Protein AF-A0A1Y6KIJ9-F1 (afdb_monomer)

Radius of gyration: 18.57 Å; Cα contacts (8 Å, |Δi|>4): 57; chains: 1; bounding box: 40×32×60 Å

Solvent-accessible surface area (backbone atoms only — not comparable to full-atom values): 4456 Å² total; per-residue (Å²): 138,85,89,84,79,90,74,90,73,80,78,75,62,90,71,50,64,62,57,50,50,52,50,53,49,38,58,48,21,56,57,48,31,54,56,22,60,76,71,66,37,62,70,55,32,53,34,25,51,49,35,44,50,22,53,76,72,74,42,83,51,56,67,69,41,52,50,54,58,67,54,68,86,106

Foldseek 3Di:
DDDDDDDPPPPPDPPVPQVVLLVVLLVLLVVQLVVCVVVVVVVLVVLSVQSNVCVVVVHHGDVVSSVCSVPVVD

pLDDT: mean 82.71, std 18.35, range [41.22, 97.81]

Nearest PDB structures (foldseek):
  7udj-assembly1_H  TM=6.046E-01  e=8.100E+00  synthetic construct

Sequence (74 aa):
MTAMGRHLHSAQRPGNRNAAADRAAVDAAWHVLEAANELGDETTVAACRRIIDASLNGVGADNADLQRVADYFR

Secondary structure (DSSP, 8-state):
-------------TTHHHHHHHHHHHHHHHHHHHHHHHHT-HHHHHHHHHHHHHHHTT-PPPHHHHHHHHHTT-

Structure (mmCIF, N/CA/C/O backbone):
data_AF-A0A1Y6KIJ9-F1
#
_entry.id   AF-A0A1Y6KIJ9-F1
#
loop_
_atom_site.group_PDB
_atom_site.id
_atom_site.type_symbol
_atom_site.label_atom_id
_atom_site.label_alt_id
_atom_site.label_comp_id
_atom_site.label_asym_id
_atom_site.label_entity_id
_atom_site.label_seq_id
_atom_site.pdbx_PDB_ins_code
_atom_site.Cartn_x
_atom_site.Cartn_y
_atom_site.Cartn_z
_atom_site.occupancy
_atom_site.B_iso_or_equiv
_atom_site.auth_seq_id
_atom_site.auth_comp_id
_atom_site.auth_asym_id
_atom_site.auth_atom_id
_atom_site.pdbx_PDB_model_num
ATOM 1 N N . MET A 1 1 ? 31.308 21.458 -46.872 1.00 48.03 1 MET A N 1
ATOM 2 C CA . MET A 1 1 ? 31.333 20.143 -46.197 1.00 48.03 1 MET A CA 1
ATOM 3 C C . MET 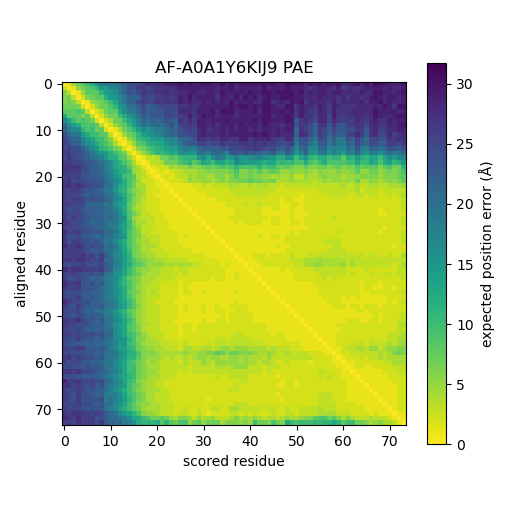A 1 1 ? 30.274 20.169 -45.114 1.00 48.03 1 MET A C 1
ATOM 5 O O . MET A 1 1 ? 30.322 21.025 -44.243 1.00 48.03 1 MET A O 1
ATOM 9 N N . THR A 1 2 ? 29.251 19.344 -45.303 1.00 41.22 2 THR A N 1
ATOM 10 C CA . THR A 1 2 ? 27.948 19.355 -44.629 1.00 41.22 2 THR A CA 1
ATOM 11 C C . THR A 1 2 ? 28.033 18.932 -43.159 1.00 41.22 2 THR A C 1
ATOM 13 O O . THR A 1 2 ? 28.816 18.056 -42.804 1.00 41.22 2 THR A O 1
ATOM 16 N N . ALA A 1 3 ? 27.209 19.576 -42.332 1.00 47.62 3 ALA A N 1
ATOM 17 C CA . ALA A 1 3 ? 27.022 19.366 -40.899 1.00 47.62 3 ALA A CA 1
ATOM 18 C C . ALA A 1 3 ? 26.572 17.946 -40.525 1.00 47.62 3 ALA A C 1
ATOM 20 O O . ALA A 1 3 ? 25.739 17.395 -41.229 1.00 47.62 3 ALA A O 1
ATOM 21 N N . MET A 1 4 ? 27.011 17.437 -39.368 1.00 55.25 4 MET A N 1
ATOM 22 C CA . MET A 1 4 ? 26.321 16.414 -38.562 1.00 55.25 4 MET A CA 1
ATOM 23 C C . MET A 1 4 ? 26.639 16.754 -37.091 1.00 55.25 4 MET A C 1
ATOM 25 O O . MET A 1 4 ? 27.790 16.698 -36.683 1.00 55.25 4 MET A O 1
ATOM 29 N N . GLY A 1 5 ? 25.738 17.263 -36.253 1.00 49.84 5 GLY A N 1
ATOM 30 C CA . GLY A 1 5 ? 24.334 16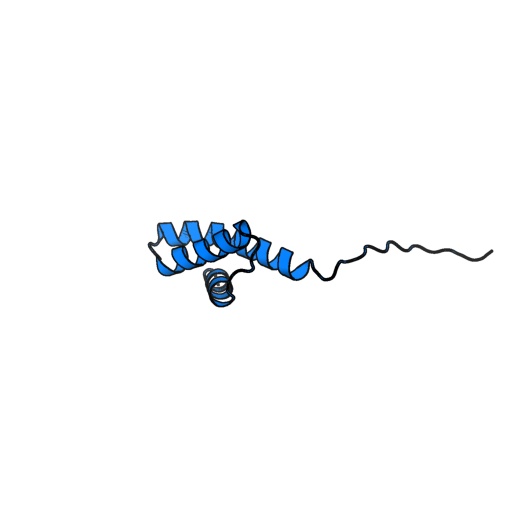.894 -36.128 1.00 49.84 5 GLY A CA 1
ATOM 31 C C . GLY A 1 5 ? 24.195 15.976 -34.916 1.00 49.84 5 GLY A C 1
ATOM 32 O O . GLY A 1 5 ? 24.303 14.764 -35.039 1.00 49.84 5 GLY A O 1
ATOM 33 N N . ARG A 1 6 ? 24.014 16.587 -33.739 1.00 60.47 6 ARG A N 1
ATOM 34 C CA . ARG A 1 6 ? 23.577 15.967 -32.477 1.00 60.47 6 ARG A CA 1
ATOM 35 C C . ARG A 1 6 ? 22.502 14.913 -32.743 1.00 60.47 6 ARG A C 1
ATOM 37 O O . ARG A 1 6 ? 21.478 15.297 -33.278 1.00 60.47 6 ARG A O 1
ATOM 44 N N . HIS A 1 7 ? 22.654 13.683 -32.253 1.00 51.44 7 HIS A N 1
ATOM 45 C CA . HIS A 1 7 ? 21.507 12.868 -31.838 1.00 51.44 7 HIS A CA 1
ATOM 46 C C . HIS A 1 7 ? 21.912 11.905 -30.719 1.00 51.44 7 HIS A C 1
ATOM 48 O O . HIS A 1 7 ? 22.333 10.773 -30.935 1.00 51.44 7 HIS A O 1
ATOM 54 N N . LEU A 1 8 ? 21.741 12.394 -29.489 1.00 59.53 8 LEU A N 1
ATOM 55 C CA . LEU A 1 8 ? 21.376 11.560 -28.353 1.00 59.53 8 LEU A CA 1
ATOM 56 C C . LEU A 1 8 ? 20.086 10.832 -28.745 1.00 59.53 8 LEU A C 1
ATOM 58 O O . LEU A 1 8 ? 19.038 11.464 -28.871 1.00 59.53 8 LEU A O 1
ATOM 62 N N . HIS A 1 9 ? 20.163 9.527 -28.979 1.00 45.84 9 HIS A N 1
ATOM 63 C CA . HIS A 1 9 ? 18.979 8.684 -29.052 1.00 45.84 9 HIS A CA 1
ATOM 64 C C . HIS A 1 9 ? 18.968 7.805 -27.807 1.00 45.84 9 HIS A C 1
ATOM 66 O O . HIS A 1 9 ? 19.386 6.650 -27.810 1.00 45.84 9 HIS A O 1
ATOM 72 N N . SER A 1 10 ? 18.526 8.406 -26.702 1.00 53.00 10 SER A N 1
ATOM 73 C CA . SER A 1 10 ? 17.994 7.673 -25.564 1.00 53.00 10 SER A CA 1
ATOM 74 C C . SER A 1 10 ? 16.817 6.846 -26.071 1.00 53.00 10 SER A C 1
ATOM 76 O O . SER A 1 10 ? 15.721 7.367 -26.280 1.00 53.00 10 SER A O 1
ATOM 78 N N . ALA A 1 11 ? 17.064 5.560 -26.308 1.00 46.69 11 ALA A N 1
ATOM 79 C CA . ALA A 1 11 ? 16.028 4.577 -26.557 1.00 46.69 11 ALA A CA 1
ATOM 80 C C . ALA A 1 11 ? 15.163 4.465 -25.293 1.00 46.69 11 ALA A C 1
ATOM 82 O O . ALA A 1 11 ? 15.439 3.689 -24.377 1.00 46.69 11 ALA A O 1
ATOM 83 N N . GLN A 1 12 ? 14.124 5.294 -25.226 1.00 51.81 12 GLN A N 1
ATOM 84 C CA . GLN A 1 12 ? 13.058 5.194 -24.247 1.00 51.81 12 GLN A CA 1
ATOM 85 C C . GLN A 1 12 ? 12.344 3.858 -24.501 1.00 51.81 12 GLN A C 1
ATOM 87 O O . GLN A 1 12 ? 11.492 3.752 -25.381 1.00 51.81 12 GLN A O 1
ATOM 92 N N . ARG A 1 13 ? 12.732 2.799 -23.776 1.00 51.56 13 ARG A N 1
ATOM 93 C CA . ARG A 1 13 ? 12.025 1.509 -23.812 1.00 51.56 13 ARG A CA 1
ATOM 94 C C . ARG A 1 13 ? 10.564 1.762 -23.407 1.00 51.56 13 ARG A C 1
ATOM 96 O O . ARG A 1 13 ? 10.340 2.242 -22.293 1.00 51.56 13 ARG A O 1
ATOM 103 N N . PRO A 1 14 ? 9.560 1.404 -24.231 1.00 45.53 14 PRO A N 1
ATOM 104 C CA . PRO A 1 14 ? 8.155 1.641 -23.901 1.00 45.53 14 PRO A CA 1
ATOM 105 C C . PRO A 1 14 ? 7.611 0.770 -22.748 1.00 45.53 14 PRO A C 1
ATOM 107 O O . PRO A 1 14 ? 6.429 0.852 -22.442 1.00 45.53 14 PRO A O 1
ATOM 110 N N . GLY A 1 15 ? 8.459 -0.001 -22.054 1.00 51.12 15 GLY A N 1
ATOM 111 C CA . GLY A 1 15 ? 8.103 -0.788 -20.864 1.00 51.12 15 GLY A CA 1
ATOM 112 C C . GLY A 1 15 ? 8.311 -0.095 -19.506 1.00 51.12 15 GLY A C 1
ATOM 113 O O . GLY A 1 15 ? 8.072 -0.722 -18.484 1.00 51.12 15 GLY A O 1
ATOM 114 N N . ASN A 1 16 ? 8.769 1.166 -19.454 1.00 56.00 16 ASN A N 1
ATOM 115 C CA . ASN A 1 16 ? 9.194 1.796 -18.187 1.00 56.00 16 ASN A CA 1
ATOM 116 C C . ASN A 1 16 ? 8.094 2.572 -17.432 1.00 56.00 16 ASN A C 1
ATOM 118 O O . ASN A 1 16 ? 8.266 2.898 -16.264 1.00 56.00 16 ASN A O 1
ATOM 122 N N . ARG A 1 17 ? 6.968 2.911 -18.075 1.00 59.53 17 ARG A N 1
ATOM 123 C CA . ARG A 1 17 ? 5.913 3.700 -17.405 1.00 59.53 17 ARG A CA 1
ATOM 124 C C . ARG A 1 17 ? 5.166 2.889 -16.351 1.00 59.53 17 ARG A C 1
ATOM 126 O O . ARG A 1 17 ? 4.910 3.417 -15.279 1.00 59.53 17 ARG A O 1
ATOM 133 N N . ASN A 1 18 ? 4.895 1.617 -16.638 1.00 65.06 18 ASN A N 1
ATOM 134 C CA . ASN A 1 18 ? 4.233 0.728 -15.686 1.00 65.06 18 ASN A CA 1
ATOM 135 C C . ASN A 1 18 ? 5.171 0.394 -14.525 1.00 65.06 18 ASN A C 1
ATOM 137 O O . ASN A 1 18 ? 4.779 0.559 -13.386 1.00 65.06 18 ASN A O 1
ATOM 141 N N . ALA A 1 19 ? 6.445 0.094 -14.796 1.00 68.50 19 ALA A N 1
ATOM 142 C CA . ALA A 1 19 ? 7.429 -0.141 -13.738 1.00 68.50 19 ALA A CA 1
ATOM 143 C C . ALA A 1 19 ? 7.650 1.086 -12.829 1.00 68.50 19 ALA A C 1
ATOM 145 O O . ALA A 1 19 ? 7.822 0.942 -11.623 1.00 68.50 19 ALA A O 1
ATOM 146 N N . ALA A 1 20 ? 7.641 2.300 -13.392 1.00 73.69 20 ALA A N 1
ATOM 147 C CA . ALA A 1 20 ? 7.744 3.530 -12.607 1.00 73.69 20 ALA A CA 1
ATOM 148 C C . ALA A 1 20 ? 6.473 3.814 -11.788 1.00 73.69 20 ALA A C 1
ATOM 150 O O . ALA A 1 20 ? 6.578 4.258 -10.648 1.00 73.69 20 ALA A O 1
ATOM 151 N N . ALA A 1 21 ? 5.290 3.547 -12.351 1.00 74.62 21 ALA A N 1
ATOM 152 C CA . ALA A 1 21 ? 4.020 3.667 -11.639 1.00 74.62 21 ALA A CA 1
ATOM 153 C C . ALA A 1 21 ? 3.905 2.633 -10.508 1.00 74.62 21 ALA A C 1
ATOM 155 O O . ALA A 1 21 ? 3.539 3.000 -9.397 1.00 74.62 21 ALA A O 1
ATOM 156 N N . ASP A 1 22 ? 4.310 1.387 -10.760 1.00 80.31 22 ASP A N 1
ATOM 157 C CA . ASP A 1 22 ? 4.360 0.319 -9.759 1.00 80.31 22 ASP A CA 1
ATOM 158 C C . ASP A 1 22 ? 5.329 0.685 -8.631 1.00 80.31 22 ASP A C 1
ATOM 160 O O . ASP A 1 22 ? 4.994 0.555 -7.459 1.00 80.31 22 ASP A O 1
ATOM 164 N N . ARG A 1 23 ? 6.506 1.236 -8.962 1.00 86.06 23 ARG A N 1
ATOM 165 C CA . ARG A 1 23 ? 7.466 1.721 -7.961 1.00 86.06 23 ARG A CA 1
ATOM 166 C C . ARG A 1 23 ? 6.866 2.817 -7.080 1.00 86.06 23 ARG A C 1
ATOM 168 O O . ARG A 1 23 ? 6.953 2.724 -5.862 1.00 86.06 23 ARG A O 1
ATOM 175 N N . ALA A 1 24 ? 6.242 3.824 -7.690 1.00 89.50 24 ALA A N 1
ATOM 176 C CA . ALA A 1 24 ? 5.609 4.916 -6.957 1.00 89.50 24 ALA A CA 1
ATOM 177 C C . ALA A 1 24 ? 4.455 4.420 -6.073 1.00 89.50 24 ALA A C 1
ATOM 179 O O . ALA A 1 24 ? 4.292 4.891 -4.950 1.00 89.50 24 ALA A O 1
ATOM 180 N N . ALA A 1 25 ? 3.679 3.448 -6.555 1.00 89.44 25 ALA A N 1
ATOM 181 C CA . ALA A 1 25 ? 2.611 2.833 -5.783 1.00 89.44 25 ALA A CA 1
ATOM 182 C C . ALA A 1 25 ? 3.133 2.016 -4.596 1.00 89.44 25 ALA A C 1
ATOM 184 O O . ALA A 1 25 ? 2.533 2.055 -3.528 1.00 89.44 25 ALA A O 1
ATOM 185 N N . VAL A 1 26 ? 4.254 1.310 -4.756 1.00 94.50 26 VAL A N 1
ATOM 186 C CA . VAL A 1 26 ? 4.909 0.576 -3.664 1.00 94.50 26 VAL A CA 1
ATOM 187 C C . VAL A 1 26 ? 5.460 1.537 -2.617 1.00 94.50 26 VAL A C 1
ATOM 189 O O . VAL A 1 26 ? 5.238 1.323 -1.429 1.00 94.50 26 VAL A O 1
ATOM 192 N N . ASP A 1 27 ? 6.126 2.614 -3.039 1.00 95.06 27 ASP A N 1
ATOM 193 C CA . ASP A 1 27 ? 6.637 3.638 -2.122 1.00 95.06 27 ASP A CA 1
ATOM 194 C C . ASP A 1 27 ? 5.478 4.296 -1.343 1.00 95.06 27 ASP A C 1
ATOM 196 O O . ASP A 1 27 ? 5.543 4.434 -0.121 1.00 95.06 27 ASP A O 1
ATOM 200 N N . ALA A 1 28 ? 4.363 4.608 -2.017 1.00 95.31 28 ALA A N 1
ATOM 201 C CA . ALA A 1 28 ? 3.149 5.096 -1.362 1.00 95.31 28 ALA A CA 1
ATOM 202 C C . ALA A 1 28 ? 2.538 4.057 -0.406 1.00 95.31 28 ALA A C 1
ATOM 204 O O . ALA A 1 28 ? 2.136 4.409 0.700 1.00 95.31 28 ALA A O 1
ATOM 205 N N . ALA A 1 29 ? 2.500 2.780 -0.796 1.00 96.50 29 ALA A N 1
ATOM 206 C CA . ALA A 1 29 ? 1.957 1.702 0.026 1.00 96.50 29 ALA A CA 1
ATOM 207 C C . ALA A 1 29 ? 2.739 1.513 1.333 1.00 96.50 29 ALA A C 1
ATOM 209 O O . ALA A 1 29 ? 2.118 1.202 2.342 1.00 96.50 29 ALA A O 1
ATOM 210 N N . TRP A 1 30 ? 4.058 1.738 1.360 1.00 96.31 30 TRP A N 1
ATOM 211 C CA . TRP A 1 30 ? 4.831 1.719 2.609 1.00 96.31 30 TRP A CA 1
ATOM 212 C C . TRP A 1 30 ? 4.410 2.839 3.567 1.00 96.31 30 TRP A C 1
ATOM 214 O O . TRP A 1 30 ? 4.134 2.567 4.733 1.00 96.31 30 TRP A O 1
ATOM 224 N N . HIS A 1 31 ? 4.276 4.071 3.069 1.00 96.94 31 HIS A N 1
ATOM 225 C CA . HIS A 1 31 ? 3.826 5.206 3.882 1.00 96.94 31 HIS A CA 1
ATOM 226 C C . HIS A 1 31 ? 2.375 5.055 4.361 1.00 96.94 31 HIS A C 1
ATOM 228 O O . HIS A 1 31 ? 2.065 5.319 5.522 1.00 96.94 31 HIS A O 1
ATOM 234 N N . VAL A 1 32 ? 1.474 4.603 3.482 1.00 97.19 32 VAL A N 1
ATOM 235 C CA . VAL A 1 32 ? 0.070 4.348 3.834 1.00 97.19 32 VAL A CA 1
ATOM 236 C C . VAL A 1 32 ? -0.041 3.191 4.825 1.00 97.19 32 VAL A C 1
ATOM 238 O O . VAL A 1 32 ? -0.846 3.268 5.747 1.00 97.19 32 VAL A O 1
ATOM 241 N N . LEU A 1 33 ? 0.771 2.138 4.685 1.00 97.50 33 LEU A N 1
ATOM 242 C CA . LEU A 1 33 ? 0.784 1.010 5.615 1.00 97.50 33 LEU A CA 1
ATOM 243 C C . LEU A 1 33 ? 1.118 1.468 7.036 1.00 97.50 33 LEU A C 1
ATOM 245 O O . LEU A 1 33 ? 0.450 1.042 7.974 1.00 97.50 33 LEU A O 1
ATOM 249 N N . GLU A 1 34 ? 2.125 2.322 7.208 1.00 96.69 34 GLU A N 1
ATOM 250 C CA . GLU A 1 34 ? 2.480 2.890 8.513 1.00 96.69 34 GLU A CA 1
ATOM 251 C C . GLU A 1 34 ? 1.290 3.649 9.116 1.00 96.69 34 GLU A C 1
ATOM 253 O O . GLU A 1 34 ? 0.819 3.287 10.195 1.00 96.69 34 GLU A O 1
ATOM 258 N N . ALA A 1 35 ? 0.714 4.595 8.367 1.00 97.50 35 ALA A N 1
ATOM 259 C CA . ALA A 1 35 ? -0.434 5.380 8.819 1.00 97.50 35 ALA A CA 1
ATOM 260 C C . ALA A 1 35 ? -1.675 4.518 9.124 1.00 97.50 35 ALA A C 1
ATOM 262 O O . ALA A 1 35 ? -2.384 4.753 10.102 1.00 97.50 35 ALA A O 1
ATOM 263 N N . ALA A 1 36 ? -1.954 3.506 8.301 1.00 97.25 36 ALA A N 1
ATOM 264 C CA . ALA A 1 36 ? -3.094 2.615 8.486 1.00 97.25 36 ALA A CA 1
ATOM 265 C C . ALA A 1 36 ? -2.931 1.721 9.725 1.00 97.25 36 ALA A C 1
ATOM 267 O O . ALA A 1 36 ? -3.914 1.475 10.423 1.00 97.25 36 ALA A O 1
ATOM 268 N N . ASN A 1 37 ? -1.707 1.279 10.045 1.00 96.88 37 ASN A N 1
ATOM 269 C CA . ASN A 1 37 ? -1.434 0.549 11.288 1.00 96.88 37 ASN A CA 1
ATOM 270 C C . ASN A 1 37 ? -1.621 1.440 12.524 1.00 96.88 37 ASN A C 1
ATOM 272 O O . ASN A 1 37 ? -2.155 0.974 13.527 1.00 96.88 37 ASN A O 1
ATOM 276 N N . GLU A 1 38 ? -1.219 2.713 12.460 1.00 97.19 38 GLU A N 1
ATOM 277 C CA . GLU A 1 38 ? -1.427 3.660 13.565 1.00 97.19 38 GLU A CA 1
ATOM 278 C C . G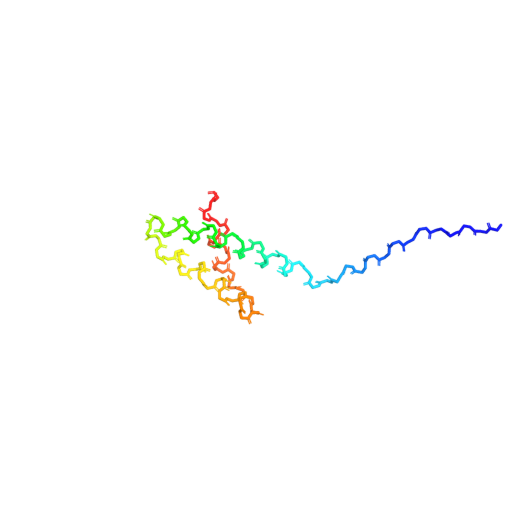LU A 1 38 ? -2.917 3.937 13.828 1.00 97.19 38 GLU A C 1
ATOM 280 O O . GLU A 1 38 ? -3.321 4.110 14.977 1.00 97.19 38 GLU A O 1
ATOM 285 N N . LEU A 1 39 ? -3.741 3.945 12.775 1.00 95.25 39 LEU A N 1
ATOM 286 C CA . LEU A 1 39 ? -5.185 4.197 12.855 1.00 95.25 39 LEU A CA 1
ATOM 287 C C . LEU A 1 39 ? -6.038 2.931 13.051 1.00 95.25 39 LEU A C 1
ATOM 289 O O . LEU A 1 39 ? -7.232 3.042 13.330 1.00 95.25 39 LEU A O 1
ATOM 293 N N . GLY A 1 40 ? -5.454 1.738 12.907 1.00 96.19 40 GLY A N 1
ATOM 294 C CA . GLY A 1 40 ? -6.175 0.462 12.969 1.00 96.19 40 GLY A CA 1
ATOM 295 C C . GLY A 1 40 ? -7.057 0.168 11.746 1.00 96.19 40 GLY A C 1
ATOM 296 O O . GLY A 1 40 ? -8.028 -0.583 11.857 1.00 96.19 40 GLY A O 1
ATOM 297 N N . ASP A 1 41 ? -6.757 0.748 10.578 1.00 96.94 41 ASP A N 1
ATOM 298 C CA . ASP A 1 41 ? -7.466 0.455 9.324 1.00 96.94 41 ASP A CA 1
ATOM 299 C C . ASP A 1 41 ? -6.932 -0.831 8.676 1.00 96.94 41 ASP A C 1
ATOM 301 O O . ASP A 1 41 ? -6.126 -0.825 7.740 1.00 96.94 41 ASP A O 1
ATOM 305 N N . GLU A 1 42 ? -7.435 -1.964 9.162 1.00 97.12 42 GLU A N 1
ATOM 306 C CA . GLU A 1 42 ? -7.080 -3.300 8.668 1.00 97.12 42 GLU A CA 1
ATOM 307 C C . GLU A 1 42 ? -7.380 -3.497 7.170 1.00 97.12 42 GLU A C 1
ATOM 309 O O . GLU A 1 42 ? -6.700 -4.268 6.486 1.00 97.12 42 GLU A O 1
ATOM 314 N N . THR A 1 43 ? -8.375 -2.786 6.623 1.00 95.94 43 THR A N 1
ATOM 315 C CA . THR A 1 43 ? -8.734 -2.902 5.200 1.00 95.94 43 THR A CA 1
ATOM 316 C C . THR A 1 43 ? -7.642 -2.284 4.333 1.00 95.94 43 THR A C 1
ATOM 318 O O . THR A 1 43 ? -7.211 -2.885 3.343 1.00 95.94 43 THR A O 1
ATOM 321 N N . THR A 1 44 ? -7.158 -1.106 4.722 1.00 96.31 44 THR A N 1
ATOM 322 C CA . THR A 1 44 ? -6.061 -0.432 4.027 1.00 96.31 44 THR A CA 1
ATOM 323 C C . THR A 1 44 ? -4.727 -1.140 4.251 1.00 96.31 44 THR A C 1
ATOM 325 O O . THR A 1 44 ? -3.969 -1.311 3.293 1.00 96.31 44 THR A O 1
ATOM 328 N N . VAL A 1 45 ? -4.465 -1.657 5.457 1.00 97.81 45 VAL A N 1
ATOM 329 C CA . VAL A 1 45 ? -3.286 -2.498 5.739 1.00 97.81 45 VAL A CA 1
ATOM 330 C C . VAL A 1 45 ? -3.236 -3.707 4.799 1.00 97.81 45 VAL A C 1
ATOM 332 O O . VAL A 1 45 ? -2.189 -3.997 4.212 1.00 97.81 45 VAL A O 1
ATOM 335 N N . ALA A 1 46 ? -4.363 -4.400 4.603 1.00 97.62 46 ALA A N 1
ATOM 336 C CA . ALA A 1 46 ? -4.439 -5.546 3.700 1.00 97.62 46 ALA A CA 1
ATOM 337 C C . ALA A 1 46 ? -4.170 -5.163 2.234 1.00 97.62 46 ALA A C 1
ATOM 339 O O . ALA A 1 46 ? -3.460 -5.891 1.538 1.00 97.62 46 ALA A O 1
ATOM 340 N N . ALA A 1 47 ? -4.692 -4.023 1.772 1.00 96.69 47 ALA A N 1
ATOM 341 C CA . ALA A 1 47 ? -4.444 -3.524 0.418 1.00 96.69 47 ALA A CA 1
ATOM 342 C C . ALA A 1 47 ? -2.964 -3.168 0.198 1.00 96.69 47 ALA A C 1
ATOM 344 O O . ALA A 1 47 ? -2.362 -3.611 -0.780 1.00 96.69 47 ALA A O 1
ATOM 345 N N . CYS A 1 48 ? -2.343 -2.456 1.143 1.00 97.56 48 CYS A N 1
ATOM 346 C CA . CYS A 1 48 ? -0.923 -2.104 1.065 1.00 97.56 48 CYS A CA 1
ATOM 347 C C . CYS A 1 48 ? -0.035 -3.351 1.014 1.00 97.56 48 CYS A C 1
ATOM 349 O O . CYS A 1 48 ? 0.865 -3.442 0.179 1.00 97.56 48 CYS A O 1
ATOM 351 N N . ARG A 1 49 ? -0.328 -4.352 1.858 1.00 96.88 49 ARG A N 1
ATOM 352 C CA . ARG A 1 49 ? 0.389 -5.635 1.855 1.00 96.88 49 ARG A CA 1
ATOM 353 C C . ARG A 1 49 ? 0.295 -6.345 0.505 1.00 96.88 49 ARG A C 1
ATOM 355 O O . ARG A 1 49 ? 1.310 -6.860 0.053 1.00 96.88 49 ARG A O 1
ATOM 362 N N . ARG A 1 50 ? -0.870 -6.342 -0.158 1.00 97.12 50 ARG A N 1
ATOM 363 C CA . ARG A 1 50 ? -1.035 -6.947 -1.495 1.00 97.12 50 ARG A CA 1
ATOM 364 C C . ARG A 1 50 ? -0.227 -6.231 -2.575 1.00 97.12 50 ARG A C 1
ATOM 366 O O . ARG A 1 50 ? 0.363 -6.903 -3.412 1.00 97.12 50 ARG A O 1
ATOM 373 N N . ILE A 1 51 ? -0.152 -4.899 -2.545 1.00 95.12 51 ILE A N 1
ATOM 374 C CA . ILE A 1 51 ? 0.660 -4.123 -3.502 1.00 95.12 51 ILE A CA 1
ATOM 375 C C . ILE A 1 51 ? 2.147 -4.443 -3.336 1.00 95.12 51 ILE A C 1
ATOM 377 O O . ILE A 1 51 ? 2.846 -4.710 -4.314 1.00 95.12 51 ILE A O 1
ATOM 381 N N . ILE A 1 52 ? 2.623 -4.439 -2.090 1.00 95.19 52 ILE A N 1
ATOM 382 C CA . ILE A 1 52 ? 4.018 -4.738 -1.761 1.00 95.19 52 ILE A CA 1
ATOM 383 C C . ILE A 1 52 ? 4.350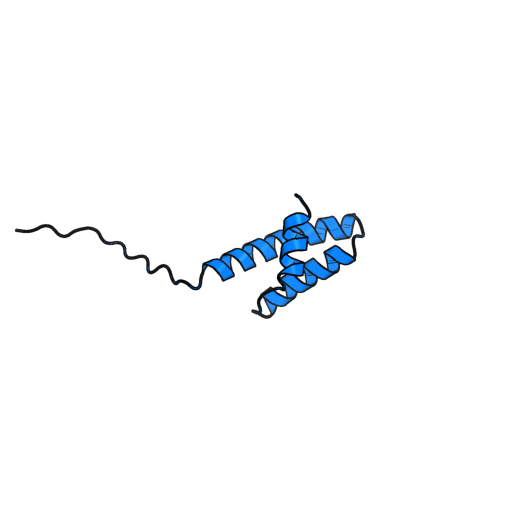 -6.180 -2.154 1.00 95.19 52 ILE A C 1
ATOM 385 O O . ILE A 1 52 ? 5.342 -6.409 -2.840 1.00 95.19 52 ILE A O 1
ATOM 389 N N . ASP A 1 53 ? 3.509 -7.143 -1.772 1.00 95.44 53 ASP A N 1
ATOM 390 C CA . ASP A 1 53 ? 3.690 -8.553 -2.117 1.00 95.44 53 ASP A CA 1
ATOM 391 C C . ASP A 1 53 ? 3.702 -8.767 -3.636 1.00 95.44 53 ASP A C 1
ATOM 393 O O . ASP A 1 53 ? 4.595 -9.436 -4.155 1.00 95.44 53 ASP A O 1
ATOM 397 N N . ALA A 1 54 ? 2.792 -8.128 -4.375 1.00 93.44 54 ALA A N 1
ATOM 398 C CA . ALA A 1 54 ? 2.780 -8.197 -5.829 1.00 93.44 54 ALA A CA 1
ATOM 399 C C . ALA A 1 54 ? 4.112 -7.710 -6.424 1.00 93.44 54 ALA A C 1
ATOM 401 O O . ALA A 1 54 ? 4.744 -8.421 -7.209 1.00 93.44 54 ALA A O 1
ATOM 402 N N . SER A 1 55 ? 4.609 -6.558 -5.962 1.00 91.31 55 SER A N 1
ATOM 403 C CA . SER A 1 55 ? 5.903 -6.034 -6.402 1.00 91.31 55 SER A CA 1
ATOM 404 C C . SER A 1 55 ? 7.077 -6.944 -6.038 1.00 91.31 55 SER A C 1
ATOM 406 O O . SER A 1 55 ? 8.004 -7.064 -6.841 1.00 91.31 55 SER A O 1
ATOM 408 N N . LEU A 1 56 ? 7.075 -7.565 -4.855 1.00 92.19 56 LEU A N 1
ATOM 409 C CA . LEU A 1 56 ? 8.132 -8.489 -4.427 1.00 92.19 56 LEU A CA 1
ATOM 410 C C . LEU A 1 56 ? 8.140 -9.769 -5.270 1.00 92.19 56 LEU A C 1
ATOM 412 O O . LEU A 1 56 ? 9.207 -10.301 -5.574 1.00 92.19 56 LEU A O 1
ATOM 416 N N . ASN A 1 57 ? 6.963 -10.220 -5.698 1.00 92.44 57 ASN A N 1
ATOM 417 C CA . ASN A 1 57 ? 6.790 -11.363 -6.590 1.00 92.44 57 ASN A CA 1
ATOM 418 C C . ASN A 1 57 ? 6.962 -11.004 -8.081 1.00 92.44 57 ASN A C 1
ATOM 420 O O . ASN A 1 57 ? 6.861 -11.879 -8.942 1.00 92.44 57 ASN A O 1
ATOM 424 N N . GLY A 1 58 ? 7.230 -9.734 -8.410 1.00 89.06 58 GLY A N 1
ATOM 425 C CA . GLY A 1 58 ? 7.394 -9.266 -9.789 1.00 89.06 58 GLY A CA 1
ATOM 426 C C . GLY A 1 58 ? 6.1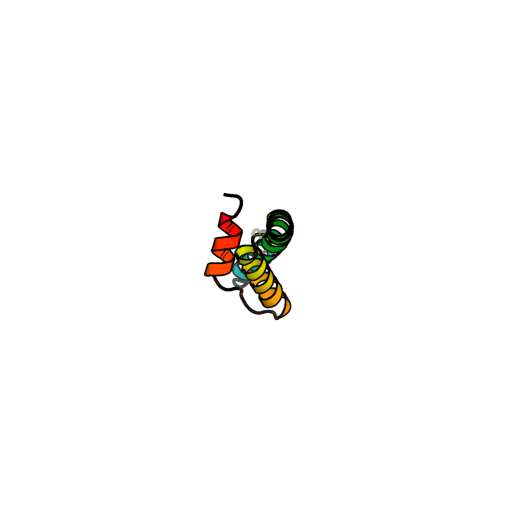04 -9.286 -10.615 1.00 89.06 58 GLY A C 1
ATOM 427 O O . GLY A 1 58 ? 6.166 -9.313 -11.845 1.00 89.06 58 GLY A O 1
ATOM 428 N N . VAL A 1 59 ? 4.946 -9.289 -9.954 1.00 90.44 59 VAL A N 1
ATOM 429 C CA . VAL A 1 59 ? 3.619 -9.190 -10.571 1.00 90.44 59 VAL A CA 1
ATOM 430 C C . VAL A 1 59 ? 3.027 -7.798 -10.348 1.00 90.44 59 VAL A C 1
ATOM 432 O O . VAL A 1 59 ? 3.370 -7.094 -9.402 1.00 90.44 59 VAL A O 1
ATOM 435 N N . GLY A 1 60 ? 2.140 -7.379 -11.249 1.00 87.44 60 GLY A N 1
ATOM 436 C CA . GLY A 1 60 ? 1.428 -6.111 -11.103 1.00 87.44 60 GLY A CA 1
ATOM 437 C C . GLY A 1 60 ? 0.408 -6.186 -9.969 1.00 87.44 60 GLY A C 1
ATOM 438 O O . GLY A 1 60 ? -0.297 -7.188 -9.836 1.00 87.44 60 GLY A O 1
ATOM 439 N N . ALA A 1 61 ? 0.327 -5.128 -9.166 1.00 90.62 61 ALA A N 1
ATOM 440 C CA . ALA A 1 61 ? -0.694 -5.008 -8.135 1.00 90.62 61 ALA A CA 1
ATOM 441 C C . ALA A 1 61 ? -2.090 -4.803 -8.747 1.00 90.62 61 ALA A C 1
ATOM 443 O O . ALA A 1 61 ? -2.233 -4.304 -9.866 1.00 90.62 61 ALA A O 1
ATOM 444 N N . ASP A 1 62 ? -3.131 -5.172 -8.000 1.00 92.94 62 ASP A N 1
ATOM 445 C CA . ASP A 1 62 ? -4.508 -4.972 -8.445 1.00 92.94 62 ASP A CA 1
ATOM 446 C C . ASP A 1 62 ? -4.868 -3.478 -8.487 1.00 92.94 62 ASP A C 1
ATOM 448 O O . ASP A 1 62 ? -4.540 -2.714 -7.577 1.00 92.94 62 ASP A O 1
ATOM 452 N N . ASN A 1 63 ? -5.584 -3.054 -9.533 1.00 91.50 63 ASN A N 1
ATOM 453 C CA . ASN A 1 63 ? -5.970 -1.651 -9.702 1.00 91.50 63 ASN A CA 1
ATOM 454 C C . ASN A 1 63 ? -6.845 -1.128 -8.554 1.00 91.50 63 ASN A C 1
ATOM 456 O O . ASN A 1 63 ? -6.746 0.051 -8.223 1.00 91.50 63 ASN A O 1
ATOM 460 N N . ALA A 1 64 ? -7.681 -1.969 -7.939 1.00 94.00 64 ALA A N 1
ATOM 461 C CA . ALA A 1 64 ? -8.511 -1.559 -6.810 1.00 94.00 64 ALA A CA 1
ATOM 462 C C . ALA A 1 64 ? -7.665 -1.267 -5.562 1.00 94.00 64 ALA A C 1
ATOM 464 O O . ALA A 1 64 ? -7.951 -0.320 -4.827 1.00 94.00 64 ALA A O 1
ATOM 465 N N . ASP A 1 65 ? -6.606 -2.049 -5.338 1.00 93.81 65 ASP A N 1
ATOM 466 C CA . ASP A 1 65 ? -5.663 -1.792 -4.250 1.00 93.81 65 ASP A CA 1
ATOM 467 C C . ASP A 1 65 ? -4.835 -0.531 -4.545 1.00 93.81 65 ASP A C 1
ATOM 469 O O . ASP A 1 65 ? -4.709 0.334 -3.677 1.00 93.81 65 ASP A O 1
ATOM 473 N N . LEU A 1 66 ? -4.355 -0.371 -5.787 1.00 93.44 66 LEU A N 1
ATOM 474 C CA . LEU A 1 66 ? -3.632 0.827 -6.231 1.00 93.44 66 LEU A CA 1
ATOM 475 C C . LEU A 1 66 ? -4.460 2.107 -6.055 1.00 93.44 66 LEU A C 1
ATOM 477 O O . LEU A 1 66 ? -3.950 3.100 -5.540 1.00 93.44 66 LEU A O 1
ATOM 481 N N . GLN A 1 67 ? -5.737 2.090 -6.450 1.00 93.44 67 GLN A N 1
ATOM 482 C CA . GLN A 1 67 ? -6.641 3.229 -6.270 1.00 93.44 67 GLN A CA 1
ATOM 483 C C . GLN A 1 67 ? -6.872 3.540 -4.794 1.00 93.44 67 GLN A C 1
ATOM 485 O O . GLN A 1 67 ? -6.772 4.696 -4.399 1.00 93.44 67 GLN A O 1
ATOM 490 N N . ARG A 1 68 ? -7.098 2.518 -3.960 1.00 93.81 68 ARG A N 1
ATOM 491 C CA . ARG A 1 68 ? -7.272 2.714 -2.515 1.00 93.81 68 ARG A CA 1
ATOM 492 C C . ARG A 1 68 ? -6.065 3.413 -1.884 1.00 93.81 68 ARG A C 1
ATOM 494 O O . ARG A 1 68 ? -6.255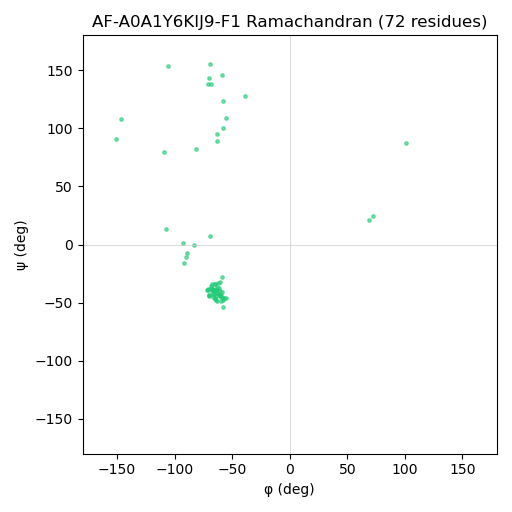 4.342 -1.108 1.00 93.81 68 ARG A O 1
ATOM 501 N N . VAL A 1 69 ? -4.844 2.987 -2.212 1.00 93.06 69 VAL A N 1
ATOM 502 C CA . VAL A 1 69 ? -3.618 3.623 -1.697 1.00 93.06 69 VAL A CA 1
ATOM 503 C C . VAL A 1 69 ? -3.439 5.033 -2.257 1.00 93.06 69 VAL A C 1
ATOM 505 O O . VAL A 1 69 ? -3.069 5.937 -1.512 1.00 93.06 69 VAL A O 1
ATOM 508 N N . ALA A 1 70 ? -3.745 5.250 -3.539 1.00 91.19 70 ALA A N 1
ATOM 509 C CA . ALA A 1 70 ? -3.660 6.571 -4.160 1.00 91.19 70 ALA A CA 1
ATOM 510 C C . ALA A 1 70 ? -4.654 7.585 -3.564 1.00 91.19 70 ALA A C 1
ATOM 512 O O . ALA A 1 70 ? -4.331 8.768 -3.467 1.00 91.19 70 ALA A O 1
ATOM 513 N N . ASP A 1 71 ? -5.839 7.131 -3.153 1.00 93.00 71 ASP A N 1
ATOM 514 C CA . ASP A 1 71 ? -6.884 7.985 -2.584 1.00 93.00 71 ASP A CA 1
ATOM 515 C C . ASP A 1 71 ? -6.775 8.147 -1.053 1.00 93.00 71 ASP A C 1
ATOM 517 O O . ASP A 1 71 ? -7.483 8.972 -0.484 1.00 93.00 71 ASP A O 1
ATOM 521 N N . TYR A 1 72 ? -5.876 7.422 -0.373 1.00 91.19 72 TYR A N 1
ATOM 522 C CA . TYR A 1 72 ? -5.788 7.424 1.097 1.00 91.19 72 TYR A CA 1
ATOM 523 C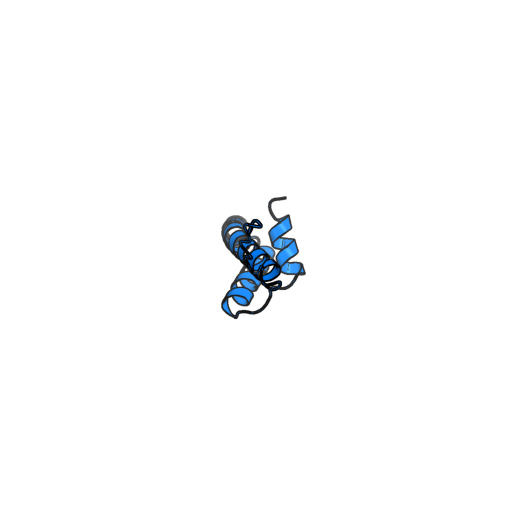 C . TYR A 1 72 ? -5.424 8.790 1.709 1.00 91.19 72 TYR A C 1
ATOM 525 O O . TYR A 1 72 ? -5.934 9.149 2.766 1.00 91.19 72 TYR A O 1
ATOM 533 N N . PHE A 1 73 ? -4.554 9.561 1.048 1.00 82.62 73 PHE A N 1
ATOM 534 C CA . PHE A 1 73 ? -4.110 10.890 1.504 1.00 82.62 73 PHE A CA 1
ATOM 535 C C . PHE A 1 73 ? -4.695 12.049 0.681 1.00 82.62 73 PHE A C 1
ATOM 537 O O . PHE A 1 73 ? -4.178 13.167 0.738 1.00 82.62 73 PHE A O 1
ATOM 544 N N . ARG A 1 74 ? -5.708 11.773 -0.142 1.00 85.75 74 ARG A N 1
ATOM 545 C CA . ARG A 1 74 ? -6.288 12.746 -1.068 1.00 85.75 74 ARG A CA 1
ATOM 546 C C . ARG A 1 74 ? -7.272 13.704 -0.406 1.00 85.75 74 ARG A C 1
ATOM 548 O O . ARG A 1 74 ? -7.986 13.283 0.526 1.00 85.75 74 ARG A O 1
#

Mean predicted aligned error: 10.0 Å

=== Feature glossary ===
The record interleaves many kinds of information about one protein. Here is each kind framed as the question it answers.

Q: Are the domains correctly placed relative to each other?
A: Predicted aligned error is AlphaFold's pairwise confidence. Unlike pLDDT (per-residue), PAE is per-residue-pair and captures whether two parts of the structure are correctly placed relative to each other. Units are ångströms of expected positional error.

Q: Which residues are in helices, strands, or loops?
A: Eight-state secondary structure (DSSP): H is the canonical α-helix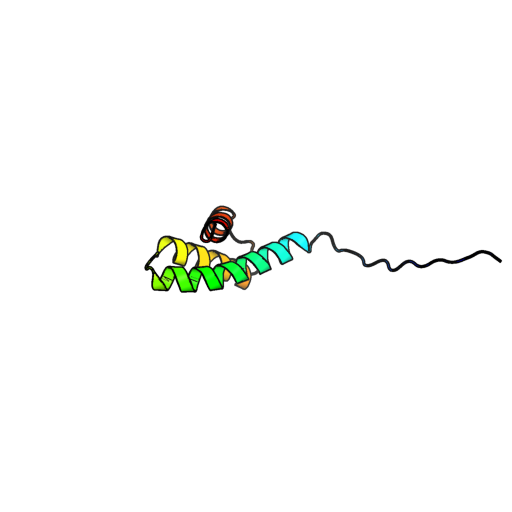, G the tighter 3₁₀-helix, I the wider π-helix; E/B are β-structure, T and S are turns and bends, and '-' is everything else. DSSP derives these from the pattern of main-chain N–H···O=C hydrogen bonds, not from the sequence.

Q: What if only a Cα trace is available?
A: P-SEA three-state annotation labels each residue as helix, strand, or coil based purely on the geometry of the Cα trace. It serves as a fallback when the full backbone (and thus DSSP) is unavailable.

Q: What are the backbone torsion angles?
A: φ (phi) and ψ (psi) are the two rotatable backbone dihedrals per residue: φ is the C(i-1)–N–Cα–C torsion, ψ is the N–Cα–C–N(i+1) torsion, both in degrees on (−180°, 180°]. α-helical residues cluster near (−60°, −45°); β-strand residues near (−120°, +130°). A Ramachandran plot is simply a scatter of (φ, ψ) for every residue.

Q: What known structures does this most resemble?
A: Structural nearest neighbors (via Foldseek easy-search vs the PDB). Reported per hit: target PDB id, E-value, and alignment TM-score. A TM-score above ~0.5 is the conventional threshold for 'same fold'.

Q: What family and function is it annotated with?
A: Database cross-references. InterPro integrates a dozen domain/family signature databases into unified entries with residue-range hits. GO terms attach function/process/location labels with evidence codes. CATH codes position the fold in a four-level structural taxonomy. Organism is the NCBI-taxonomy species name.

Q: Which residues are buried vs exposed?
A: Solvent accessibility: the surface area of each residue that a 1.4 Å water probe can touch, in Å². When only backbone atoms are present the absolute values are lower than full-atom SASA (side chains contribute most of the area) and are flagged as backbone-only.

Q: What do the diagnostic plots show?
A: Three diagnostic plots accompany the record. The Cα contact map visualizes the tertiary structure as a 2D adjacency matrix (8 Å cutoff, sequence-local contacts suppressed). The Ramachandran plot shows the distribution of backbone (φ, ψ) torsions, with points in the α and β basins reflecting secondary structure content. The PAE plot shows AlphaFold's inter-residue confidence as a color matrix.

Q: What is the amino-acid chain?
A: The amino-acid sequence is the protein's primary structure: the linear order of residues from the N-terminus to the C-terminus, written in one-letter code. Everything else here — the 3D coordinates, the secondary structure, the domain annotations — is ultimately a cons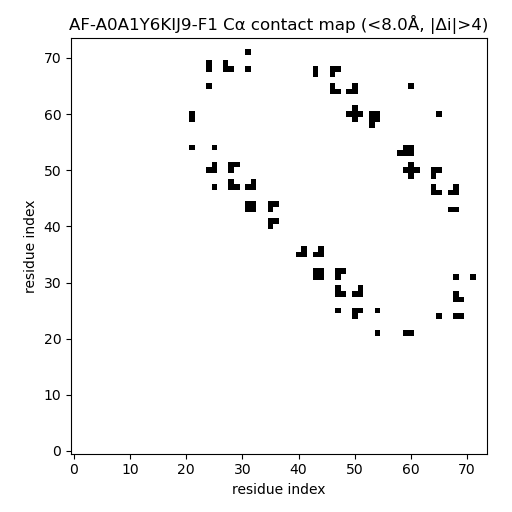equence of this string.

Q: What do the rendered images show?
A: The six renders are orthographic views along the three Cartesian axes in both directions. Representation (cartoon, sticks, or surface) and color scheme (sequence-rainbow or by-chain) vary across proteins so the training set covers all the common visualization conventions.

Q: Where is each backbone atom in 3D?
A: The mmCIF table is the protein's shape written out atom by atom. For each backbone N, Cα, C, and carbonyl O, it records an (x, y, z) coordinate triple in Å plus the residue type, chain letter, and residue number.

Q: How mobile is each atom in the crystal?
A: For experimental (PDB) structures, the B-factor (temperature factor) quantifies the positional spread of each atom in the crystal — a combination of thermal vibration and static disorder — in units of Å². High B-factors mark flexible loops or poorly resolved regions; low B-factors mark the rigid, well-ordered core.

Q: How big and how compact is the whole molecule?
A: Three whole-structure scalars: the radius of gyration (RMS distance of Cα from centroid, in Å), the count of Cα–Cα contacts (pairs closer than 8 Å and separated by more than four residues in sequence — i.e. tertiary, not local, contacts), and the bounding-box dimensions. Together they distinguish compact globular folds from extended fibres or disordered chains.

Q: What does the local fold look like, residue by residue?
A: A 3Di character summarizes, for each residue, the relative orientation of the Cα frame of its nearest spatial neighbor. Because it encodes fold topology rather than chemistry, 3Di alignments detect remote structural similarity that sequence alignment misses.

Q: How confident is the AlphaFold model at each residue?
A: For AlphaFold models, the B-factor field carries pLDDT — the model's own estimate of local accuracy on a 0–100 scale. Regions with pLDDT<50 should be treated as essentially unmodeled; they often correspond to intrinsically disordered segments.